Protein AF-A0A7J0A4B4-F1 (afdb_monomer_lite)

Foldseek 3Di:
DPLDDDDDDLQQLVLVLVQPLVVQLVVLQVVCVVVVNDDDVVLLVVLLVQQCVVQPPLRWAALVRSLVSCCVVVSDVHRDPVNSVSSVSNCSSVQQWDWHDDDPPGITIHGSPVVHPDYDDDDNVRSVVVVVVD

Radius of gyration: 15.31 Å; chains: 1; bounding box: 37×38×44 Å

Sequence (134 aa):
MRPTWHLVAAEDIRWMLKLSAQRVIAANASYAKGHGLEITDELYAKSYNLLEKILCGNKSLTKQEIAEHFCRSGILAEADNHRMTRFMARAEQEGIICSGVDKGGKYTYALLEERVPPMPEVTKDEALARLASD

Structure (mmCIF, N/CA/C/O backbone):
data_AF-A0A7J0A4B4-F1
#
_entry.id   AF-A0A7J0A4B4-F1
#
loop_
_atom_site.group_PDB
_atom_site.id
_atom_site.type_symbol
_atom_site.label_atom_id
_atom_site.label_alt_id
_atom_site.label_comp_id
_atom_site.label_asym_id
_atom_site.label_entity_id
_atom_site.label_seq_id
_atom_site.pdbx_PDB_ins_code
_atom_site.Cartn_x
_atom_site.Cartn_y
_atom_site.Cartn_z
_atom_site.occupancy
_atom_site.B_iso_or_equiv
_atom_site.auth_seq_id
_atom_site.auth_comp_id
_atom_site.auth_asym_id
_atom_site.auth_atom_id
_atom_site.pdbx_PDB_model_num
ATOM 1 N N . MET A 1 1 ? 5.079 9.490 -12.468 1.00 75.88 1 MET A N 1
ATOM 2 C CA . MET A 1 1 ? 3.676 9.350 -12.921 1.00 75.88 1 MET A CA 1
ATOM 3 C C . MET A 1 1 ? 2.754 10.189 -12.045 1.00 75.88 1 MET A C 1
ATOM 5 O O . MET A 1 1 ? 3.164 10.571 -10.952 1.00 7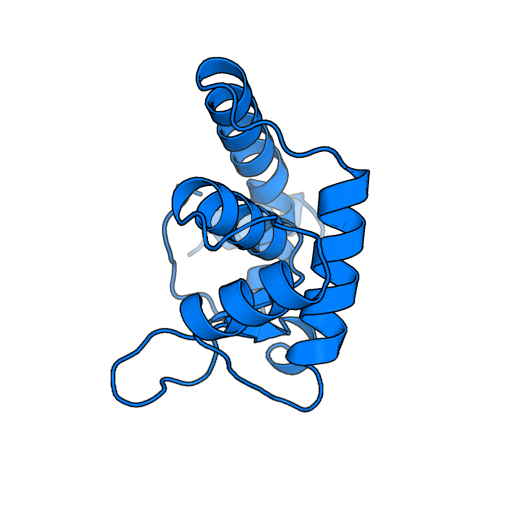5.88 1 MET A O 1
ATOM 9 N N . ARG A 1 2 ? 1.540 10.513 -12.515 1.00 76.94 2 ARG A N 1
ATOM 10 C CA . ARG A 1 2 ? 0.515 11.159 -11.671 1.00 76.94 2 ARG A CA 1
ATOM 11 C C . ARG A 1 2 ? 0.010 10.163 -10.608 1.00 76.94 2 ARG A C 1
ATOM 13 O O . ARG A 1 2 ? -0.068 8.978 -10.933 1.00 76.94 2 ARG A O 1
ATOM 20 N N . PRO A 1 3 ? -0.334 10.611 -9.387 1.00 80.00 3 PRO A N 1
ATOM 21 C CA . PRO A 1 3 ? -0.760 9.748 -8.281 1.00 80.00 3 PRO A CA 1
ATOM 22 C C . PRO A 1 3 ? -2.225 9.304 -8.444 1.00 80.00 3 PRO A C 1
ATOM 24 O O . PRO A 1 3 ? -3.105 9.695 -7.683 1.00 80.00 3 PRO A O 1
ATOM 27 N N . THR A 1 4 ? -2.484 8.527 -9.489 1.00 85.38 4 THR A N 1
ATOM 28 C CA . THR A 1 4 ? -3.765 7.874 -9.788 1.00 85.38 4 THR A CA 1
ATOM 29 C C . THR A 1 4 ? -3.556 6.364 -9.818 1.00 85.38 4 THR A C 1
ATOM 31 O O . THR A 1 4 ? -2.421 5.904 -9.915 1.00 85.38 4 THR A O 1
ATOM 34 N N . TRP A 1 5 ? -4.631 5.583 -9.744 1.00 85.88 5 TRP A N 1
ATOM 35 C CA . TRP A 1 5 ? -4.542 4.144 -9.977 1.00 85.88 5 TRP A CA 1
ATOM 36 C C . TRP A 1 5 ? -4.311 3.867 -11.461 1.00 85.88 5 TRP A C 1
ATOM 38 O O . TRP A 1 5 ? -5.043 4.374 -12.310 1.00 85.88 5 TRP A O 1
ATOM 48 N N . HIS A 1 6 ? -3.273 3.088 -11.754 1.00 86.69 6 HIS A N 1
ATOM 49 C CA . HIS A 1 6 ? -2.870 2.704 -13.105 1.00 86.69 6 HIS A CA 1
ATOM 50 C C . HIS A 1 6 ? -2.948 1.188 -13.235 1.00 86.69 6 HIS A C 1
ATOM 52 O O . HIS A 1 6 ? -2.608 0.470 -12.294 1.00 86.69 6 HIS A O 1
ATOM 58 N N . LEU A 1 7 ? -3.364 0.707 -14.404 1.00 89.19 7 LEU A N 1
ATOM 59 C CA . LEU A 1 7 ? -3.127 -0.680 -14.781 1.00 89.19 7 LEU A CA 1
ATOM 60 C C . LEU A 1 7 ? -1.677 -0.778 -15.260 1.00 89.19 7 LEU A C 1
ATOM 62 O O . LEU A 1 7 ? -1.277 -0.032 -16.149 1.00 89.19 7 LEU A O 1
ATOM 66 N N . VAL A 1 8 ? -0.899 -1.656 -14.637 1.00 89.25 8 VAL A N 1
ATOM 67 C CA . VAL A 1 8 ? 0.534 -1.819 -14.898 1.00 89.25 8 VAL A CA 1
ATOM 68 C C . VAL A 1 8 ? 0.826 -3.308 -15.024 1.00 89.25 8 VAL A C 1
ATOM 70 O O . VAL A 1 8 ? 0.246 -4.108 -14.283 1.00 89.25 8 VAL A O 1
ATOM 73 N N . ALA A 1 9 ? 1.700 -3.689 -15.955 1.00 89.50 9 ALA A N 1
ATOM 74 C CA . ALA A 1 9 ? 2.155 -5.067 -16.050 1.00 89.50 9 ALA A CA 1
ATOM 75 C C . ALA A 1 9 ? 2.943 -5.459 -14.789 1.00 89.50 9 ALA A C 1
ATOM 77 O O . ALA A 1 9 ? 3.630 -4.642 -14.171 1.00 89.50 9 ALA A O 1
ATOM 78 N N . ALA A 1 10 ? 2.846 -6.727 -14.387 1.00 89.19 10 ALA A N 1
ATOM 79 C CA . ALA A 1 10 ? 3.514 -7.211 -13.179 1.00 89.19 10 ALA A CA 1
ATOM 80 C C . ALA A 1 10 ? 5.040 -7.005 -13.240 1.00 89.19 10 ALA A C 1
ATOM 82 O O . ALA A 1 10 ? 5.659 -6.676 -12.233 1.00 89.19 10 ALA A O 1
ATOM 83 N N . GLU A 1 11 ? 5.637 -7.132 -14.426 1.00 87.88 11 GLU A N 1
ATOM 84 C CA . GLU A 1 11 ? 7.069 -6.913 -14.647 1.00 87.88 11 GLU A CA 1
ATOM 85 C C . GLU A 1 11 ? 7.522 -5.461 -14.448 1.00 87.88 11 GLU A C 1
ATOM 87 O O . GLU A 1 11 ? 8.701 -5.230 -14.165 1.00 87.88 11 GLU A O 1
ATOM 92 N N . ASP A 1 12 ? 6.595 -4.498 -14.500 1.00 90.31 12 ASP A N 1
ATOM 93 C CA . ASP A 1 12 ? 6.951 -3.083 -14.547 1.00 90.31 12 ASP A CA 1
ATOM 94 C C . ASP A 1 12 ? 6.739 -2.311 -13.252 1.00 90.31 12 ASP A C 1
ATOM 96 O O . ASP A 1 12 ? 7.477 -1.370 -12.940 1.00 90.31 12 ASP A O 1
ATOM 100 N N . ILE A 1 13 ? 5.775 -2.738 -12.436 1.00 92.25 13 ILE A N 1
ATOM 101 C CA . ILE A 1 13 ? 5.366 -2.006 -11.233 1.00 92.25 13 ILE A CA 1
ATOM 102 C C . ILE A 1 13 ? 6.539 -1.671 -10.301 1.00 92.25 13 ILE A C 1
ATOM 104 O O . ILE A 1 13 ? 6.606 -0.562 -9.772 1.00 92.25 13 ILE A O 1
ATOM 108 N N . ARG A 1 14 ? 7.510 -2.579 -10.136 1.00 91.44 14 ARG A N 1
ATOM 109 C CA . ARG A 1 14 ? 8.640 -2.378 -9.214 1.00 91.44 14 ARG A CA 1
ATOM 110 C C . ARG A 1 14 ? 9.590 -1.279 -9.694 1.00 91.44 14 ARG A C 1
ATOM 112 O O . ARG A 1 14 ? 9.959 -0.410 -8.903 1.00 91.44 14 ARG A O 1
ATOM 119 N N . TRP A 1 15 ? 9.977 -1.273 -10.972 1.00 90.81 15 TRP A N 1
ATOM 120 C CA . TRP A 1 15 ? 10.860 -0.221 -11.491 1.00 90.81 15 TRP A CA 1
ATOM 121 C C . TRP A 1 15 ? 10.115 1.111 -11.652 1.00 90.81 15 TRP A C 1
ATOM 123 O O . TRP A 1 15 ? 10.685 2.172 -11.386 1.00 90.81 15 TRP A O 1
ATOM 133 N N . MET A 1 16 ? 8.819 1.077 -11.976 1.00 92.38 16 MET A N 1
ATOM 134 C CA . MET A 1 16 ? 7.980 2.278 -12.056 1.00 92.38 16 MET A CA 1
ATOM 135 C C . MET A 1 16 ? 7.811 2.952 -10.689 1.00 92.38 16 MET A C 1
ATOM 137 O O . MET A 1 16 ? 7.886 4.185 -10.588 1.00 92.38 16 MET A O 1
ATOM 141 N N . LEU A 1 17 ? 7.643 2.166 -9.619 1.00 92.38 17 LEU A N 1
ATOM 142 C CA . LEU A 1 17 ? 7.637 2.672 -8.246 1.00 92.38 17 LEU A CA 1
ATOM 143 C C . LEU A 1 17 ? 8.991 3.295 -7.890 1.00 92.38 17 LEU A C 1
ATOM 145 O O . LEU A 1 17 ? 9.018 4.444 -7.450 1.00 92.38 17 LEU A O 1
ATOM 149 N N . LYS A 1 18 ? 10.119 2.630 -8.184 1.00 90.38 18 LYS A N 1
ATOM 150 C CA . LYS A 1 18 ? 11.467 3.192 -7.946 1.00 90.38 18 LYS A CA 1
ATOM 151 C C . LYS A 1 18 ? 11.670 4.562 -8.609 1.00 90.38 18 LYS A C 1
ATOM 153 O O . LYS A 1 18 ? 12.291 5.442 -8.015 1.00 90.38 18 LYS A O 1
ATOM 158 N N . LEU A 1 19 ? 11.126 4.778 -9.810 1.00 90.88 19 LEU A N 1
ATOM 159 C CA . LEU A 1 19 ? 11.229 6.064 -10.510 1.00 90.88 19 LEU A CA 1
ATOM 160 C C . LEU A 1 19 ? 10.318 7.163 -9.947 1.00 90.88 19 LEU A C 1
ATOM 162 O O . LEU A 1 19 ? 10.647 8.347 -10.055 1.00 90.88 19 LEU A O 1
ATOM 166 N N . SER A 1 20 ? 9.147 6.807 -9.414 1.00 90.25 20 SER A N 1
ATOM 167 C CA . SER A 1 20 ? 8.071 7.775 -9.162 1.00 90.25 20 SER A CA 1
ATOM 168 C C . SER A 1 20 ? 7.684 7.964 -7.695 1.00 90.25 20 SER A C 1
ATOM 170 O O . SER A 1 20 ? 7.230 9.059 -7.342 1.00 90.25 20 SER A O 1
ATOM 172 N N . ALA 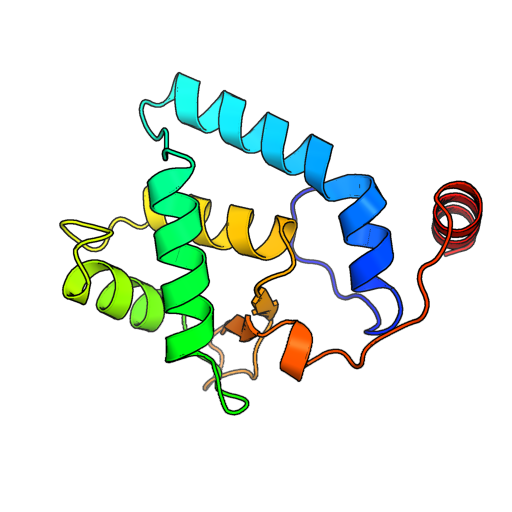A 1 21 ? 7.922 6.965 -6.841 1.00 93.19 21 ALA A N 1
ATOM 173 C CA . ALA A 1 21 ? 7.462 6.930 -5.456 1.00 93.19 21 ALA A CA 1
ATOM 174 C C . ALA A 1 21 ? 7.962 8.124 -4.642 1.00 93.19 21 ALA A C 1
ATOM 176 O O . ALA A 1 21 ? 7.161 8.812 -4.017 1.00 93.19 21 ALA A O 1
ATOM 177 N N . GLN A 1 22 ? 9.257 8.446 -4.724 1.00 93.19 22 GLN A N 1
ATOM 178 C CA . GLN A 1 22 ? 9.870 9.557 -3.979 1.00 93.19 22 GLN A CA 1
ATOM 179 C C . GLN A 1 22 ? 9.123 10.884 -4.171 1.00 93.19 22 GLN A C 1
ATOM 181 O O . GLN A 1 22 ? 8.807 11.583 -3.208 1.00 93.19 22 GLN A O 1
ATOM 186 N N . ARG A 1 23 ? 8.760 11.211 -5.418 1.00 93.62 23 ARG A N 1
ATOM 187 C CA . ARG A 1 23 ? 8.017 12.439 -5.723 1.00 93.62 23 ARG A CA 1
ATOM 188 C C . ARG A 1 23 ? 6.595 12.399 -5.158 1.00 93.62 23 ARG A C 1
ATOM 190 O O . ARG A 1 23 ? 6.119 13.411 -4.645 1.00 93.62 23 ARG A O 1
ATOM 197 N N . VAL A 1 24 ? 5.907 11.263 -5.274 1.00 92.88 24 VAL A N 1
ATOM 198 C CA . VAL A 1 24 ? 4.527 11.104 -4.781 1.00 92.88 24 VAL A CA 1
ATOM 199 C C . VAL A 1 24 ? 4.486 11.161 -3.254 1.00 92.88 24 VAL A C 1
ATOM 201 O O . VAL A 1 24 ? 3.645 11.856 -2.684 1.00 92.88 24 VAL A O 1
ATOM 204 N N . ILE A 1 25 ? 5.432 10.494 -2.598 1.00 94.69 25 ILE A N 1
ATOM 205 C CA . ILE A 1 25 ? 5.618 10.503 -1.148 1.00 94.69 25 ILE A CA 1
ATOM 206 C C . ILE A 1 25 ? 5.838 11.932 -0.646 1.00 94.69 25 ILE A C 1
ATOM 208 O O . ILE A 1 25 ? 5.120 12.375 0.250 1.00 94.69 25 ILE A O 1
ATOM 212 N N . ALA A 1 26 ? 6.765 12.678 -1.255 1.00 93.62 26 ALA A N 1
ATOM 213 C CA . ALA A 1 26 ? 7.055 14.055 -0.861 1.00 93.62 26 ALA A CA 1
ATOM 214 C C . ALA A 1 26 ? 5.832 14.979 -1.012 1.00 93.62 26 ALA A C 1
ATOM 216 O O . ALA A 1 26 ? 5.531 15.768 -0.114 1.00 93.62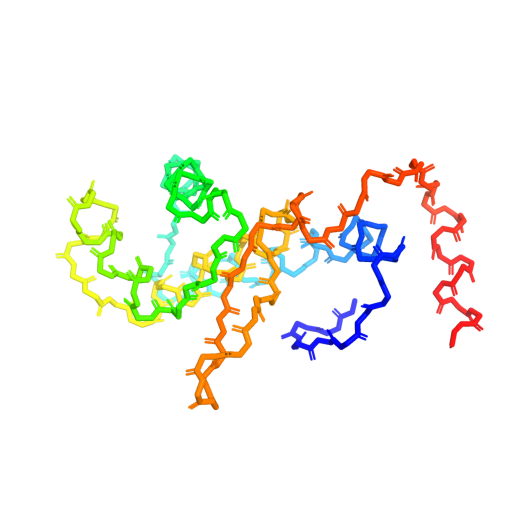 26 ALA A O 1
ATOM 217 N N . ALA A 1 27 ? 5.083 14.850 -2.112 1.00 92.00 27 ALA A N 1
ATOM 218 C CA . ALA A 1 27 ? 3.861 15.623 -2.330 1.00 92.00 27 ALA A CA 1
ATOM 219 C C . ALA A 1 27 ? 2.776 15.299 -1.285 1.00 92.00 27 ALA A C 1
ATOM 221 O O . ALA A 1 27 ? 2.157 16.207 -0.727 1.00 92.00 27 ALA A O 1
ATOM 222 N N . ASN A 1 28 ? 2.578 14.014 -0.972 1.00 91.31 28 ASN A N 1
ATOM 223 C CA . ASN A 1 28 ? 1.626 13.582 0.051 1.00 91.31 28 ASN A CA 1
ATOM 224 C C . ASN A 1 28 ? 2.028 14.051 1.457 1.00 91.31 28 ASN A C 1
ATOM 226 O O . ASN A 1 28 ? 1.159 14.482 2.214 1.00 91.31 28 ASN A O 1
ATOM 230 N N . ALA A 1 29 ? 3.320 14.009 1.795 1.00 91.94 29 ALA A N 1
ATOM 231 C CA . ALA A 1 29 ? 3.837 14.492 3.074 1.00 91.94 29 ALA A CA 1
ATOM 232 C C . ALA A 1 29 ? 3.642 16.008 3.231 1.00 91.94 29 ALA A C 1
ATOM 234 O O . ALA A 1 29 ? 3.155 16.469 4.262 1.00 91.94 29 ALA A O 1
ATOM 235 N N . SER A 1 30 ? 3.937 16.782 2.180 1.00 92.31 30 SER A N 1
ATOM 236 C CA . SER A 1 30 ? 3.702 18.230 2.164 1.00 92.31 30 SER A CA 1
ATOM 237 C C . SER A 1 30 ? 2.223 18.570 2.377 1.00 92.31 30 SER A C 1
ATOM 239 O O . SER A 1 30 ? 1.901 19.414 3.215 1.00 92.31 30 SER A O 1
ATOM 241 N N . TYR A 1 31 ? 1.316 17.865 1.692 1.00 90.75 31 TYR A N 1
ATOM 242 C CA . TYR A 1 31 ? -0.119 18.031 1.913 1.00 90.75 31 TYR A CA 1
ATOM 243 C C . TYR A 1 31 ? -0.510 17.687 3.354 1.00 90.75 31 TYR A C 1
ATOM 245 O O . TYR A 1 31 ? -1.248 18.444 3.981 1.00 90.75 31 TYR A O 1
ATOM 253 N N . ALA A 1 32 ? -0.043 16.548 3.877 1.00 90.94 32 ALA A N 1
ATOM 254 C CA . ALA A 1 32 ? -0.392 16.078 5.215 1.00 90.94 32 ALA A CA 1
ATOM 255 C C . ALA A 1 32 ? -0.007 17.101 6.291 1.00 90.94 32 ALA A C 1
ATOM 257 O O . ALA A 1 32 ? -0.836 17.433 7.137 1.00 90.94 32 ALA A O 1
ATOM 258 N N . LYS A 1 33 ? 1.195 17.677 6.182 1.00 92.00 33 LYS A N 1
ATOM 259 C CA . LYS A 1 33 ? 1.674 18.751 7.057 1.00 92.00 33 LYS A CA 1
ATOM 260 C C . LYS A 1 33 ? 0.791 19.997 7.009 1.00 92.00 33 LYS A C 1
ATOM 262 O O . LYS A 1 33 ? 0.436 20.536 8.050 1.00 92.00 33 LYS A O 1
ATOM 267 N N . GLY A 1 34 ? 0.369 20.421 5.817 1.00 92.31 34 GLY A N 1
ATOM 268 C CA . GLY A 1 34 ? -0.522 21.577 5.657 1.00 92.31 34 GLY A CA 1
ATOM 269 C C . GLY A 1 34 ? -1.927 21.397 6.251 1.00 92.31 34 GLY A C 1
ATOM 270 O O . GLY A 1 34 ? -2.627 22.386 6.439 1.00 92.31 34 GLY A O 1
ATOM 271 N N . HIS A 1 35 ? -2.336 20.160 6.552 1.00 89.25 35 HIS A N 1
ATOM 272 C CA . HIS A 1 35 ? -3.686 19.826 7.023 1.00 89.25 35 HIS A CA 1
ATOM 273 C C . HIS A 1 35 ? -3.698 19.140 8.401 1.00 89.25 35 HIS A C 1
ATOM 275 O O . HIS A 1 35 ? -4.742 18.646 8.818 1.00 89.25 35 HIS A O 1
ATOM 281 N N . GLY A 1 36 ? -2.560 19.068 9.105 1.00 88.00 36 GLY A N 1
ATOM 282 C CA . GLY A 1 36 ? -2.470 18.407 10.415 1.00 88.00 36 GLY A CA 1
ATOM 283 C C . GLY A 1 36 ? -2.713 16.890 10.374 1.00 88.00 36 GLY A C 1
ATOM 284 O O . GLY A 1 36 ? -3.177 16.304 11.348 1.00 88.00 36 GLY A O 1
ATOM 285 N N . LEU A 1 37 ? -2.426 16.249 9.238 1.00 88.69 37 LEU A N 1
ATOM 286 C CA . LEU A 1 37 ? -2.615 14.811 8.994 1.00 88.69 37 LEU A CA 1
ATOM 287 C C . LEU A 1 37 ? -1.281 14.052 8.944 1.00 88.69 37 LEU A C 1
ATOM 289 O O . LEU A 1 37 ? -1.168 13.035 8.258 1.00 88.69 37 LEU A O 1
ATOM 293 N N . GLU A 1 38 ? -0.248 14.575 9.602 1.00 90.00 38 GLU A N 1
ATOM 294 C CA . GLU A 1 38 ? 1.078 13.961 9.621 1.00 90.00 38 GLU A CA 1
ATOM 295 C C . GLU A 1 38 ? 1.033 12.585 10.294 1.00 90.00 38 GLU A C 1
ATOM 297 O O . GLU A 1 38 ? 0.386 12.379 11.322 1.00 90.00 38 GLU A O 1
ATOM 302 N N . ILE A 1 39 ? 1.727 11.632 9.680 1.00 93.56 39 ILE A N 1
ATOM 303 C CA . ILE A 1 39 ? 1.903 10.272 10.180 1.00 93.56 39 ILE A CA 1
ATOM 304 C C . ILE A 1 39 ? 3.403 10.089 10.343 1.00 93.56 39 ILE A C 1
ATOM 306 O O . ILE A 1 39 ? 4.159 10.377 9.414 1.00 93.56 39 ILE A O 1
ATOM 310 N N . THR A 1 40 ? 3.823 9.650 11.524 1.00 94.38 40 THR A N 1
ATOM 311 C CA . THR A 1 40 ? 5.240 9.439 11.813 1.00 94.38 40 THR A CA 1
ATOM 312 C C . THR A 1 40 ? 5.749 8.170 11.135 1.00 94.38 40 THR A C 1
ATOM 314 O O . THR A 1 40 ? 4.979 7.244 10.855 1.00 94.38 40 THR A O 1
ATOM 317 N N . ASP A 1 41 ? 7.056 8.098 10.899 1.00 93.56 41 ASP A N 1
ATOM 318 C CA . ASP A 1 41 ? 7.675 6.924 10.281 1.00 93.56 41 ASP A CA 1
ATOM 319 C C . ASP A 1 41 ? 7.482 5.658 11.134 1.00 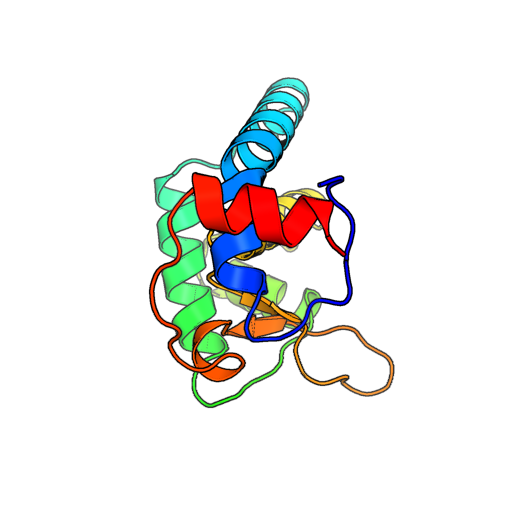93.56 41 ASP A C 1
ATOM 321 O O . ASP A 1 41 ? 7.296 4.567 10.595 1.00 93.56 41 ASP A O 1
ATOM 325 N N . GLU A 1 42 ? 7.400 5.786 12.462 1.00 96.00 42 GLU A N 1
ATOM 326 C CA . GLU A 1 42 ? 7.105 4.663 13.358 1.00 96.00 42 GLU A CA 1
ATOM 327 C C . GLU A 1 42 ? 5.685 4.120 13.158 1.00 96.00 42 GLU A C 1
ATOM 329 O O . GLU A 1 42 ? 5.468 2.906 13.219 1.00 96.00 42 GLU A O 1
ATOM 334 N N . LEU A 1 43 ? 4.700 4.995 12.920 1.00 96.00 43 LEU A N 1
ATOM 335 C CA . LEU A 1 43 ? 3.333 4.570 12.609 1.00 96.00 43 LEU A CA 1
ATOM 336 C C . LEU A 1 43 ? 3.257 3.913 11.232 1.00 96.00 43 LEU A C 1
ATOM 338 O O . LEU A 1 43 ? 2.558 2.909 11.084 1.00 96.00 43 LEU A O 1
ATOM 342 N N . TYR A 1 44 ? 4.002 4.421 10.249 1.00 97.38 44 TYR A N 1
ATOM 343 C CA . TYR A 1 44 ? 4.125 3.766 8.950 1.00 97.38 44 TYR A CA 1
ATOM 344 C C . TYR A 1 44 ? 4.731 2.367 9.078 1.00 97.38 44 TYR A C 1
ATOM 346 O O . TYR A 1 44 ? 4.117 1.406 8.619 1.00 97.38 44 TYR A O 1
ATOM 354 N N . ALA A 1 45 ? 5.848 2.212 9.790 1.00 97.25 45 ALA A N 1
ATOM 355 C CA . ALA A 1 45 ? 6.474 0.909 10.010 1.00 97.25 45 ALA A CA 1
ATOM 356 C C . ALA A 1 45 ? 5.524 -0.088 10.701 1.00 97.25 45 ALA A C 1
ATOM 358 O O . ALA A 1 45 ? 5.402 -1.240 10.280 1.00 97.25 45 ALA A O 1
ATOM 359 N N . LYS A 1 46 ? 4.780 0.354 11.726 1.00 98.06 46 LYS A N 1
ATOM 360 C CA . LYS A 1 46 ? 3.730 -0.467 12.359 1.00 98.06 46 LYS A CA 1
ATOM 361 C C . LYS A 1 46 ? 2.636 -0.860 11.366 1.00 98.06 46 LYS A C 1
ATOM 363 O O . LYS A 1 46 ? 2.177 -2.001 11.393 1.00 98.06 46 LYS A O 1
ATOM 368 N N . SER A 1 47 ? 2.232 0.065 10.497 1.00 98.06 47 SER A N 1
ATOM 369 C CA . SER A 1 47 ? 1.209 -0.188 9.483 1.00 98.06 47 SER A CA 1
ATOM 370 C C . SER A 1 47 ? 1.653 -1.232 8.459 1.00 98.06 47 SER A C 1
ATOM 372 O O . SER A 1 47 ? 0.858 -2.102 8.121 1.00 98.06 47 SER A O 1
ATOM 374 N N . TYR A 1 48 ? 2.920 -1.219 8.033 1.00 98.50 48 TYR A N 1
ATOM 375 C CA . TYR A 1 48 ? 3.448 -2.184 7.065 1.00 98.50 48 TYR A CA 1
ATOM 376 C C . TYR A 1 48 ? 3.464 -3.596 7.646 1.00 98.50 48 TYR A C 1
ATOM 378 O O . TYR A 1 48 ? 2.878 -4.500 7.059 1.00 98.50 48 TYR A O 1
ATOM 386 N N . ASN A 1 49 ? 3.990 -3.753 8.864 1.00 98.38 49 ASN A N 1
ATOM 387 C CA . ASN A 1 49 ? 3.978 -5.034 9.577 1.00 98.38 49 ASN A CA 1
ATOM 388 C C . ASN A 1 49 ? 2.554 -5.590 9.748 1.00 98.38 49 ASN A C 1
ATOM 390 O O . ASN A 1 49 ? 2.316 -6.795 9.646 1.00 98.38 49 ASN A O 1
ATOM 394 N N . LEU A 1 50 ? 1.580 -4.715 10.028 1.00 98.62 50 LEU A N 1
ATOM 395 C CA . LEU A 1 50 ? 0.185 -5.128 10.133 1.00 98.62 50 LEU A CA 1
ATOM 396 C C . LEU A 1 50 ? -0.385 -5.548 8.774 1.00 98.62 50 LEU A C 1
ATOM 398 O O . LEU A 1 50 ? -1.050 -6.580 8.709 1.00 98.62 50 LEU A O 1
ATOM 402 N N . LEU A 1 51 ? -0.139 -4.769 7.717 1.00 98.75 51 LEU A N 1
ATOM 403 C CA . LEU A 1 51 ? -0.591 -5.068 6.356 1.00 98.75 51 LEU A CA 1
ATOM 404 C C . LEU A 1 51 ? -0.053 -6.420 5.885 1.00 98.75 51 LEU A C 1
ATOM 406 O O . LEU A 1 51 ? -0.844 -7.260 5.460 1.00 98.75 51 LEU A O 1
ATOM 410 N N . GLU A 1 52 ? 1.246 -6.666 6.051 1.00 98.31 52 GLU A N 1
ATOM 411 C CA . GLU A 1 52 ? 1.879 -7.962 5.784 1.00 98.31 52 GLU A CA 1
ATOM 412 C C . GLU A 1 52 ? 1.161 -9.092 6.519 1.00 98.31 52 GLU A C 1
ATOM 414 O O . GLU A 1 52 ? 0.734 -10.070 5.908 1.00 98.31 52 GLU A O 1
ATOM 419 N N . LYS A 1 53 ? 0.923 -8.934 7.823 1.00 98.44 53 LYS A N 1
ATOM 420 C CA . LYS A 1 53 ? 0.265 -9.964 8.630 1.00 98.44 53 LYS A CA 1
ATOM 421 C C . LYS A 1 53 ? -1.174 -10.258 8.193 1.00 98.44 53 LYS A C 1
ATOM 423 O O . LYS A 1 53 ? -1.578 -11.422 8.184 1.00 98.44 53 LYS A O 1
ATOM 428 N N . ILE A 1 54 ? -1.980 -9.234 7.905 1.00 98.44 54 ILE A N 1
ATOM 429 C CA . ILE A 1 54 ? -3.411 -9.425 7.600 1.00 98.44 54 ILE A CA 1
ATOM 430 C C . ILE A 1 54 ? -3.653 -9.849 6.148 1.00 98.44 54 ILE A C 1
ATOM 432 O O . ILE A 1 54 ? -4.651 -10.523 5.889 1.00 98.44 54 ILE A O 1
ATOM 436 N N . LEU A 1 55 ? -2.756 -9.480 5.227 1.00 98.56 55 LEU A N 1
ATOM 437 C CA . LEU A 1 55 ? -2.867 -9.785 3.798 1.00 98.56 55 LEU A CA 1
ATOM 438 C C . LEU A 1 55 ? -2.099 -11.049 3.375 1.00 98.56 55 LEU A C 1
ATOM 440 O O . LEU A 1 55 ? -2.420 -11.607 2.330 1.00 98.56 55 LEU A O 1
ATOM 444 N N . CYS A 1 56 ? -1.156 -11.531 4.190 1.00 97.75 56 CYS A N 1
ATOM 445 C CA . CYS A 1 56 ? -0.415 -12.770 3.940 1.00 97.75 56 CYS A CA 1
ATOM 446 C C . CYS A 1 56 ? -1.340 -13.967 3.661 1.00 97.75 56 CYS A C 1
ATOM 448 O O . CYS A 1 56 ? -2.394 -14.146 4.297 1.00 97.75 56 CYS A O 1
ATOM 450 N N . GLY A 1 57 ? -0.903 -14.812 2.727 1.00 97.06 57 GLY A N 1
ATOM 451 C CA . GLY A 1 57 ? -1.620 -15.996 2.273 1.00 97.06 57 GLY A CA 1
ATOM 452 C C . GLY A 1 57 ? -2.543 -15.708 1.093 1.00 97.06 57 GLY A C 1
ATOM 453 O O . GLY A 1 57 ? -3.636 -16.271 1.033 1.00 97.06 57 GLY A O 1
ATOM 454 N N . ASN A 1 58 ? -2.123 -14.831 0.177 1.00 95.75 58 ASN A N 1
ATOM 455 C CA . ASN A 1 58 ? -2.862 -14.393 -1.007 1.00 95.75 58 ASN A CA 1
ATOM 456 C C . ASN A 1 58 ? -4.230 -13.779 -0.679 1.00 95.75 58 ASN A C 1
ATOM 458 O O . ASN A 1 58 ? -5.199 -13.932 -1.431 1.00 95.75 58 ASN A O 1
ATOM 462 N N . LYS A 1 59 ? -4.343 -13.090 0.462 1.00 97.56 59 LYS A N 1
ATOM 463 C CA . LYS A 1 59 ? -5.608 -12.472 0.864 1.00 97.56 59 LYS A CA 1
ATOM 464 C C . LYS A 1 59 ? -5.797 -11.134 0.169 1.00 97.56 59 LYS A C 1
ATOM 466 O O . LYS A 1 59 ? -4.858 -10.425 -0.176 1.00 97.56 59 LYS A O 1
ATOM 471 N N . SER A 1 60 ? -7.062 -10.785 -0.014 1.00 97.75 60 SER A N 1
ATOM 472 C CA . SER A 1 60 ? -7.488 -9.499 -0.553 1.00 97.75 60 SER A CA 1
ATOM 473 C C . SER A 1 60 ? -8.526 -8.897 0.385 1.00 97.75 60 SER A C 1
ATOM 475 O O . SER A 1 60 ? -9.571 -9.505 0.625 1.00 97.75 60 SER A O 1
ATOM 477 N N . LEU A 1 61 ? -8.226 -7.721 0.938 1.00 98.19 61 LEU A N 1
ATOM 478 C CA . LEU A 1 61 ? -9.103 -7.017 1.877 1.00 98.19 61 LEU A CA 1
ATOM 479 C C . LEU A 1 61 ? -9.484 -5.642 1.338 1.00 98.19 61 LEU A C 1
ATOM 481 O O . LEU A 1 61 ? -8.686 -4.950 0.711 1.00 98.19 61 LEU A O 1
ATOM 485 N N . THR A 1 62 ? -10.714 -5.226 1.602 1.00 97.38 62 THR A N 1
ATOM 486 C CA . THR A 1 62 ? -11.184 -3.868 1.317 1.00 97.38 62 THR A CA 1
ATOM 487 C C . THR A 1 62 ? -10.517 -2.854 2.250 1.00 97.38 62 THR A C 1
ATOM 489 O O . THR A 1 62 ? -10.088 -3.186 3.357 1.00 97.38 62 THR A O 1
ATOM 492 N N . LYS A 1 63 ? -10.496 -1.574 1.851 1.00 96.50 63 LYS A N 1
ATOM 493 C CA . LYS A 1 63 ? -9.993 -0.488 2.717 1.00 96.50 63 LYS A CA 1
ATOM 494 C C . LYS A 1 63 ? -10.705 -0.445 4.074 1.00 96.50 63 LYS A C 1
ATOM 496 O O . LYS A 1 63 ? -10.078 -0.130 5.078 1.00 96.50 63 LYS A O 1
ATOM 501 N N . GLN A 1 64 ? -12.000 -0.763 4.096 1.00 95.75 64 GLN A N 1
ATOM 502 C CA . GLN A 1 64 ? -12.802 -0.797 5.318 1.00 95.75 64 GLN A CA 1
ATOM 503 C C . GLN A 1 64 ? -12.344 -1.917 6.261 1.00 95.75 64 GLN A C 1
ATOM 505 O O . GLN A 1 64 ? -12.083 -1.651 7.428 1.00 95.75 64 GLN A O 1
ATOM 510 N N . GLU A 1 65 ? -12.174 -3.141 5.754 1.00 97.44 65 GLU A N 1
ATOM 511 C CA . GLU A 1 65 ? -11.682 -4.273 6.555 1.00 97.44 65 GLU A CA 1
ATOM 512 C C . GLU A 1 65 ? -10.278 -3.991 7.112 1.00 97.44 65 GLU A C 1
ATOM 514 O O . GLU A 1 65 ? -9.997 -4.255 8.280 1.00 97.44 65 GLU A O 1
ATOM 519 N N . ILE A 1 66 ? -9.400 -3.381 6.309 1.00 98.12 66 ILE A N 1
ATOM 520 C CA . ILE A 1 66 ? -8.068 -2.960 6.765 1.00 98.12 66 ILE A CA 1
ATOM 521 C C . ILE A 1 66 ? -8.181 -1.895 7.866 1.00 98.12 66 ILE A C 1
ATOM 523 O O . ILE A 1 66 ? -7.497 -2.000 8.884 1.00 98.12 66 ILE A O 1
ATOM 527 N N . ALA A 1 67 ? -9.064 -0.904 7.714 1.00 97.81 67 ALA A N 1
ATOM 528 C CA . ALA A 1 67 ? -9.285 0.124 8.732 1.00 97.81 67 ALA A CA 1
ATOM 529 C C . ALA A 1 67 ? -9.733 -0.475 10.078 1.00 97.81 67 ALA A C 1
ATOM 531 O O . ALA A 1 67 ? -9.263 -0.042 11.131 1.00 97.81 67 ALA A O 1
ATOM 532 N N . GLU A 1 68 ? -10.570 -1.517 10.065 1.00 97.69 68 GLU A N 1
ATOM 533 C CA . GLU A 1 68 ? -10.954 -2.243 11.283 1.00 97.69 68 GLU A CA 1
ATOM 534 C C . GLU A 1 68 ? -9.745 -2.894 11.971 1.00 97.69 68 GLU A C 1
ATOM 536 O O . GLU A 1 68 ? -9.608 -2.812 13.194 1.00 97.69 68 GLU A O 1
ATOM 541 N N . HIS A 1 69 ? -8.831 -3.500 11.207 1.00 98.19 69 HIS A N 1
ATOM 542 C CA . HIS A 1 69 ? -7.582 -4.044 11.750 1.00 98.19 69 HIS A CA 1
ATOM 543 C C . HIS A 1 69 ? -6.660 -2.949 12.314 1.00 98.19 69 HIS A C 1
ATOM 545 O O . HIS A 1 69 ? -6.032 -3.150 13.359 1.00 98.19 69 HIS A O 1
ATOM 551 N N . PHE A 1 70 ? -6.600 -1.777 11.677 1.00 98.19 70 PHE A N 1
ATOM 552 C CA . PHE A 1 70 ? -5.833 -0.626 12.170 1.00 98.19 70 PHE A CA 1
ATOM 553 C C . PHE A 1 70 ? -6.380 -0.109 13.505 1.00 98.19 70 PHE A C 1
ATOM 555 O O . PHE A 1 70 ? -5.601 0.183 14.410 1.00 98.19 70 PHE A O 1
ATOM 562 N N . CYS A 1 71 ? -7.705 -0.070 13.662 1.00 97.38 71 CYS A N 1
ATOM 563 C CA . CYS A 1 71 ? -8.336 0.311 14.926 1.00 97.38 71 CYS A CA 1
ATOM 564 C C . CYS A 1 71 ? -8.073 -0.733 16.021 1.00 97.38 71 CYS A C 1
ATOM 566 O O . CYS A 1 71 ? -7.633 -0.397 17.116 1.00 97.38 71 CYS A O 1
ATOM 568 N N . ARG A 1 72 ? -8.258 -2.027 15.716 1.00 97.44 72 ARG A N 1
ATOM 569 C CA . ARG A 1 72 ? -8.024 -3.124 16.679 1.00 97.44 72 ARG A CA 1
ATOM 570 C C . ARG A 1 72 ? -6.570 -3.224 17.150 1.00 97.44 72 ARG A C 1
ATOM 572 O O . ARG A 1 72 ? -6.325 -3.711 18.247 1.00 97.44 72 ARG A O 1
ATOM 579 N N . SER A 1 73 ? -5.614 -2.799 16.327 1.00 96.75 73 SER A N 1
ATOM 580 C CA . SER A 1 73 ? -4.184 -2.783 16.669 1.00 96.75 73 SER A CA 1
ATOM 581 C C . SER A 1 73 ? -3.728 -1.502 17.377 1.00 96.75 73 SER A C 1
ATOM 583 O O . SER A 1 73 ? -2.578 -1.429 17.807 1.00 96.75 73 SER A O 1
ATOM 585 N N . GLY A 1 74 ? -4.600 -0.495 17.495 1.00 95.62 74 GLY A N 1
ATOM 586 C CA . GLY A 1 74 ? -4.273 0.797 18.098 1.00 95.62 74 GLY A CA 1
ATOM 587 C C . GLY A 1 74 ? -3.407 1.711 17.224 1.00 95.62 74 GLY A C 1
ATOM 588 O O . GLY A 1 74 ? -2.904 2.715 17.721 1.00 95.62 74 GLY A O 1
ATOM 589 N N . ILE A 1 75 ? -3.220 1.397 15.934 1.00 95.81 75 ILE A N 1
ATOM 590 C CA . ILE A 1 75 ? -2.570 2.314 14.975 1.00 95.81 75 ILE A CA 1
ATOM 591 C C . ILE A 1 75 ? -3.460 3.537 14.736 1.00 95.81 75 ILE A C 1
ATOM 593 O O . ILE A 1 75 ? -2.970 4.660 14.610 1.00 95.81 75 ILE A O 1
ATOM 597 N N . LEU A 1 76 ? -4.773 3.317 14.701 1.00 94.44 76 LEU A N 1
ATOM 598 C CA . LEU A 1 76 ? -5.780 4.366 14.707 1.00 94.44 76 LEU A CA 1
ATOM 599 C C . LEU A 1 76 ? -6.663 4.227 15.946 1.00 94.44 76 LEU A C 1
ATOM 601 O O . LEU A 1 76 ? -6.967 3.116 16.369 1.00 94.44 76 LEU A O 1
ATOM 605 N N . ALA A 1 77 ? -7.090 5.359 16.505 1.00 89.94 77 ALA A N 1
ATOM 606 C CA . ALA A 1 77 ? -8.078 5.375 17.582 1.00 89.94 77 ALA A CA 1
ATOM 607 C C . ALA A 1 77 ? -9.481 5.012 17.064 1.00 89.94 77 ALA A C 1
ATOM 609 O O . ALA A 1 77 ? -10.248 4.342 17.748 1.00 89.94 77 ALA A O 1
ATOM 610 N N . GLU A 1 78 ? -9.793 5.431 15.837 1.00 90.12 78 GLU A N 1
ATOM 611 C CA . GLU A 1 78 ? -11.060 5.182 15.157 1.00 90.12 78 GLU A CA 1
ATOM 612 C C . GLU A 1 78 ? -10.864 5.136 13.637 1.00 90.12 78 GLU A C 1
ATOM 614 O O . GLU A 1 78 ? -9.809 5.511 13.112 1.00 90.12 78 GLU A O 1
ATOM 619 N N . ALA A 1 79 ? -11.886 4.671 12.917 1.00 86.44 79 ALA A N 1
ATOM 620 C CA . ALA A 1 79 ? -11.844 4.559 11.467 1.00 86.44 79 ALA A CA 1
ATOM 621 C C . ALA A 1 79 ? -11.901 5.949 10.802 1.00 86.44 79 ALA A C 1
ATOM 623 O O . ALA A 1 79 ? -12.969 6.463 10.482 1.00 86.44 79 ALA A O 1
ATOM 624 N N . ASP A 1 80 ? -10.731 6.539 10.559 1.00 89.81 80 ASP A N 1
ATOM 625 C CA . ASP A 1 80 ? -10.569 7.820 9.867 1.00 89.81 80 ASP A CA 1
ATOM 626 C C . ASP A 1 80 ? -10.213 7.599 8.386 1.00 89.81 80 ASP A C 1
ATOM 628 O O . ASP A 1 80 ? -9.116 7.151 8.038 1.00 89.81 80 ASP A O 1
ATOM 632 N N . ASN A 1 81 ? -11.132 7.960 7.486 1.00 90.62 81 ASN A N 1
ATOM 633 C CA . ASN A 1 81 ? -10.945 7.817 6.041 1.00 90.62 81 ASN A CA 1
ATOM 634 C C . ASN A 1 81 ? -9.794 8.663 5.470 1.00 90.62 81 ASN A C 1
ATOM 636 O O . ASN A 1 81 ? -9.151 8.232 4.504 1.00 90.62 81 ASN A O 1
ATOM 640 N N . HIS A 1 82 ? -9.523 9.845 6.027 1.00 90.94 82 HIS A N 1
ATOM 641 C CA . HIS A 1 82 ? -8.439 10.711 5.567 1.00 90.94 82 HIS A CA 1
ATOM 642 C C . HIS A 1 82 ? -7.089 10.097 5.923 1.00 90.94 82 HIS A C 1
ATOM 644 O O . HIS A 1 82 ? -6.243 9.932 5.039 1.00 90.94 82 HIS A O 1
ATOM 650 N N . ARG A 1 83 ? -6.912 9.672 7.179 1.00 91.94 83 ARG A N 1
ATOM 651 C CA . ARG A 1 83 ? -5.689 8.980 7.618 1.00 91.94 83 ARG A CA 1
ATOM 652 C C . ARG A 1 83 ? -5.507 7.640 6.924 1.00 91.94 83 ARG A C 1
ATOM 654 O O . ARG A 1 83 ? -4.414 7.365 6.435 1.00 91.94 83 ARG A O 1
ATOM 661 N N . MET A 1 84 ? -6.569 6.844 6.788 1.00 95.44 84 MET A N 1
ATOM 662 C CA . MET A 1 84 ? -6.497 5.576 6.060 1.00 95.44 84 MET A CA 1
ATOM 663 C C . MET A 1 84 ? -6.043 5.780 4.620 1.00 95.44 84 MET A C 1
ATOM 665 O O . MET A 1 84 ? -5.162 5.070 4.153 1.00 95.44 84 MET A O 1
ATOM 669 N N . THR A 1 85 ? -6.566 6.787 3.919 1.00 93.75 85 THR A N 1
ATOM 670 C CA . THR A 1 85 ? -6.127 7.082 2.546 1.00 93.75 85 THR A CA 1
ATOM 671 C C . THR A 1 85 ? -4.629 7.405 2.480 1.00 93.75 85 THR A C 1
ATOM 673 O O . THR A 1 85 ? -3.973 7.031 1.512 1.00 93.75 85 THR A O 1
ATOM 676 N N . ARG A 1 86 ? -4.053 8.032 3.515 1.00 94.00 86 ARG A N 1
ATOM 677 C CA . ARG A 1 86 ? -2.607 8.302 3.593 1.00 94.00 86 ARG A CA 1
ATOM 678 C C . ARG A 1 86 ? -1.783 7.053 3.879 1.00 94.00 86 ARG A C 1
ATOM 680 O O . ARG A 1 86 ? -0.790 6.846 3.187 1.00 94.00 86 ARG A O 1
ATOM 687 N N . PHE A 1 87 ? -2.211 6.210 4.819 1.00 96.81 87 PHE A N 1
ATOM 688 C CA . PHE A 1 87 ? -1.564 4.918 5.066 1.00 96.81 87 PHE A CA 1
ATOM 689 C C . PHE A 1 87 ? -1.542 4.050 3.808 1.00 96.81 87 PHE A C 1
ATOM 691 O O . PHE A 1 87 ? -0.478 3.576 3.418 1.00 96.81 87 PHE A O 1
ATOM 698 N N . MET A 1 88 ? -2.688 3.910 3.133 1.00 96.50 88 MET A N 1
ATOM 699 C CA . MET A 1 88 ? -2.787 3.103 1.915 1.00 96.50 88 MET A CA 1
ATOM 700 C C . MET A 1 88 ? -1.928 3.682 0.789 1.00 96.50 88 MET A C 1
ATOM 702 O O . MET A 1 88 ? -1.132 2.957 0.203 1.00 96.50 88 MET A O 1
ATOM 706 N N . ALA A 1 89 ? -2.014 4.994 0.541 1.00 94.62 89 ALA A N 1
ATOM 707 C CA . ALA A 1 89 ? -1.210 5.635 -0.495 1.00 94.62 89 ALA A CA 1
ATOM 708 C C . ALA A 1 89 ? 0.292 5.486 -0.223 1.00 94.62 89 ALA A C 1
ATOM 710 O O . ALA A 1 89 ? 1.056 5.249 -1.153 1.00 94.62 89 ALA A O 1
ATOM 711 N N . ARG A 1 90 ? 0.736 5.608 1.036 1.00 96.44 90 ARG A N 1
ATOM 712 C CA . ARG A 1 90 ? 2.146 5.400 1.378 1.00 96.44 90 ARG A CA 1
ATOM 713 C C . ARG A 1 90 ? 2.558 3.946 1.154 1.00 96.44 90 ARG A C 1
ATOM 715 O O . ARG A 1 90 ? 3.563 3.726 0.494 1.00 96.44 90 ARG A O 1
ATOM 722 N N . ALA A 1 91 ? 1.773 2.981 1.627 1.00 97.81 91 ALA A N 1
ATOM 723 C CA . ALA A 1 91 ? 2.070 1.558 1.467 1.00 97.81 91 ALA A CA 1
ATOM 724 C C . ALA A 1 91 ? 2.124 1.113 -0.009 1.00 97.81 91 ALA A C 1
ATOM 726 O O . ALA A 1 91 ? 2.960 0.283 -0.358 1.00 97.81 91 ALA A O 1
ATOM 727 N N . GLU A 1 92 ? 1.289 1.686 -0.884 1.00 96.69 92 GLU A N 1
ATOM 728 C CA . GLU A 1 92 ? 1.378 1.478 -2.339 1.00 96.69 92 GLU A CA 1
ATOM 729 C C . GLU A 1 92 ? 2.687 2.042 -2.914 1.00 96.69 92 GLU A C 1
ATOM 731 O O . GLU A 1 92 ? 3.340 1.385 -3.720 1.00 96.69 92 GLU A O 1
ATOM 736 N N . GLN A 1 93 ? 3.099 3.248 -2.496 1.00 96.06 93 GLN A N 1
ATOM 737 C CA . GLN A 1 93 ? 4.345 3.859 -2.982 1.00 96.06 93 GLN A CA 1
ATOM 738 C C . GLN A 1 93 ? 5.606 3.152 -2.470 1.00 96.06 93 GLN A C 1
ATOM 740 O O . GLN A 1 93 ? 6.603 3.111 -3.184 1.00 96.06 93 GLN A O 1
ATOM 745 N N . GLU A 1 94 ? 5.562 2.587 -1.263 1.00 96.19 94 GLU A N 1
ATOM 746 C CA . GLU A 1 94 ? 6.636 1.745 -0.717 1.00 96.19 94 GLU A CA 1
ATOM 747 C C . GLU A 1 94 ? 6.626 0.320 -1.304 1.00 96.19 94 GLU A C 1
ATOM 749 O O . GLU A 1 94 ? 7.515 -0.473 -1.010 1.00 96.19 94 GLU A O 1
ATOM 754 N N . GLY A 1 95 ? 5.636 -0.027 -2.135 1.00 95.56 95 GLY A N 1
ATOM 755 C CA . GLY A 1 95 ? 5.542 -1.346 -2.762 1.00 95.56 95 GLY A CA 1
ATOM 756 C C . GLY A 1 95 ? 5.158 -2.475 -1.803 1.00 95.56 95 GLY A C 1
ATOM 757 O O . GLY A 1 95 ? 5.432 -3.634 -2.093 1.00 95.56 95 GLY A O 1
ATOM 758 N N . ILE A 1 96 ? 4.520 -2.168 -0.672 1.00 97.62 96 ILE A N 1
ATOM 759 C CA . ILE A 1 96 ? 4.031 -3.184 0.273 1.00 97.62 96 ILE A CA 1
ATOM 760 C C . ILE A 1 96 ? 2.752 -3.831 -0.265 1.00 97.62 96 ILE A C 1
ATOM 762 O O . ILE A 1 96 ? 2.584 -5.052 -0.239 1.00 97.62 96 ILE A O 1
ATOM 766 N N . ILE A 1 97 ? 1.842 -3.002 -0.779 1.00 98.00 97 ILE A N 1
ATOM 767 C CA . ILE A 1 97 ? 0.532 -3.428 -1.273 1.00 98.00 97 ILE A CA 1
ATOM 768 C C . ILE A 1 97 ? 0.296 -2.981 -2.713 1.00 98.00 97 ILE A C 1
ATOM 770 O O . ILE A 1 97 ? 0.828 -1.970 -3.168 1.00 98.00 97 ILE A O 1
ATOM 774 N N . CYS A 1 98 ? -0.565 -3.714 -3.408 1.00 97.00 98 CYS A N 1
ATOM 775 C CA . CYS A 1 98 ? -1.137 -3.347 -4.699 1.00 97.00 98 CYS A CA 1
ATOM 776 C C . CYS A 1 98 ? -2.638 -3.670 -4.723 1.00 97.00 98 CYS A C 1
ATOM 778 O O . CYS A 1 98 ? -3.219 -4.055 -3.703 1.00 97.00 98 CYS A O 1
ATOM 780 N N . SER A 1 99 ? -3.275 -3.546 -5.891 1.00 95.88 99 SER A N 1
ATOM 781 C CA . SER A 1 99 ? -4.658 -3.988 -6.069 1.00 95.88 99 SER A CA 1
ATOM 782 C C . SER A 1 99 ? -4.794 -5.500 -5.837 1.00 95.88 99 SER A C 1
ATOM 784 O O . SER A 1 99 ? -4.000 -6.314 -6.324 1.00 95.88 99 SER A O 1
ATOM 786 N N . GLY A 1 100 ? -5.806 -5.864 -5.053 1.00 95.31 100 GLY A N 1
ATOM 787 C CA . GLY A 1 100 ? -6.199 -7.244 -4.795 1.00 95.31 100 GLY A CA 1
ATOM 788 C C . GLY A 1 100 ? -7.301 -7.731 -5.736 1.00 95.31 100 GLY A C 1
ATOM 789 O O . GLY A 1 100 ? -7.703 -7.048 -6.681 1.00 95.31 100 GLY A O 1
ATOM 790 N N . VAL A 1 101 ? -7.795 -8.939 -5.467 1.00 94.56 101 VAL A N 1
ATOM 791 C CA . VAL A 1 101 ? -8.915 -9.541 -6.201 1.00 94.56 101 VAL A CA 1
ATOM 792 C C . VAL A 1 101 ? -10.215 -8.820 -5.848 1.00 94.56 101 VAL A C 1
ATOM 794 O O . VAL A 1 101 ? -10.496 -8.589 -4.670 1.00 94.56 101 VAL A O 1
ATOM 797 N N . ASP A 1 102 ? -11.016 -8.481 -6.860 1.00 93.00 102 ASP A N 1
ATOM 798 C CA . ASP A 1 102 ? -12.331 -7.870 -6.659 1.00 93.00 102 ASP A CA 1
ATOM 799 C C . ASP A 1 102 ? -13.194 -8.709 -5.704 1.00 93.00 102 ASP A C 1
ATOM 801 O O . ASP A 1 102 ? -13.288 -9.932 -5.825 1.00 93.00 102 ASP A O 1
ATOM 805 N N . LYS A 1 103 ? -13.831 -8.035 -4.744 1.00 92.94 103 LYS A N 1
ATOM 806 C CA . LYS A 1 103 ? -14.716 -8.671 -3.763 1.00 92.94 103 LYS A CA 1
ATOM 807 C C . LYS A 1 103 ? -16.144 -8.172 -3.945 1.00 92.94 103 LYS A C 1
ATOM 809 O O . LYS A 1 103 ? -16.655 -7.409 -3.124 1.00 92.94 103 LYS A O 1
ATOM 814 N N . GLY A 1 104 ? -16.778 -8.599 -5.034 1.00 90.44 104 GLY A N 1
ATOM 815 C CA . GLY A 1 104 ? -18.172 -8.268 -5.338 1.00 90.44 104 GLY A CA 1
ATOM 816 C C . GLY A 1 104 ? -18.350 -6.808 -5.757 1.00 90.44 104 GLY A C 1
ATOM 817 O O . GLY A 1 104 ? -19.198 -6.108 -5.205 1.00 90.44 104 GLY A O 1
ATOM 818 N N . GLY A 1 105 ? -17.519 -6.339 -6.688 1.00 90.50 105 GLY A N 1
ATOM 819 C CA . GLY A 1 105 ? -17.494 -4.962 -7.187 1.00 90.50 105 GLY A CA 1
ATOM 820 C C . GLY A 1 105 ? -16.783 -3.973 -6.261 1.00 90.50 105 GLY A C 1
ATOM 821 O O . GLY A 1 105 ? -16.888 -2.760 -6.453 1.00 90.50 105 GLY A O 1
ATOM 822 N N . LYS A 1 106 ? -16.098 -4.466 -5.224 1.00 92.06 106 LYS A N 1
ATOM 823 C CA . LYS A 1 106 ? -15.335 -3.647 -4.279 1.00 92.06 106 LYS A CA 1
ATOM 824 C C . LYS A 1 106 ? -13.848 -3.831 -4.523 1.00 92.06 106 LYS A C 1
ATOM 826 O O . LYS A 1 106 ? -13.336 -4.948 -4.447 1.00 92.06 106 LYS A O 1
ATOM 831 N N . TYR A 1 107 ? -13.157 -2.706 -4.687 1.00 93.38 107 TYR A N 1
ATOM 832 C CA . TYR A 1 107 ? -11.702 -2.674 -4.710 1.00 93.38 107 TYR A CA 1
ATOM 833 C C . TYR A 1 107 ? -11.116 -3.192 -3.397 1.00 93.38 107 TYR A C 1
ATOM 835 O O . TYR A 1 107 ? -11.564 -2.847 -2.296 1.00 93.38 107 TYR A O 1
ATOM 843 N N . THR A 1 108 ? -10.074 -3.997 -3.538 1.00 97.25 108 THR A N 1
ATOM 844 C CA . THR A 1 108 ? -9.333 -4.603 -2.441 1.00 97.25 108 THR A CA 1
ATOM 845 C C . THR A 1 108 ? -7.843 -4.356 -2.623 1.00 97.25 108 THR A C 1
ATOM 847 O O . THR A 1 108 ? -7.385 -3.904 -3.675 1.00 97.25 108 THR A O 1
ATOM 850 N N . TYR A 1 109 ?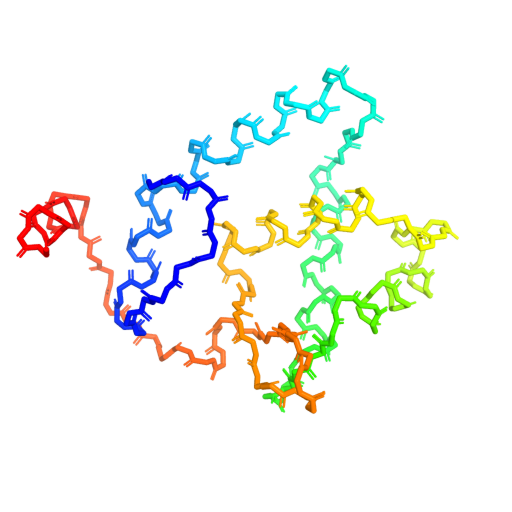 -7.094 -4.672 -1.577 1.00 98.12 109 TYR A N 1
ATOM 851 C CA . TYR A 1 109 ? -5.649 -4.582 -1.520 1.00 98.12 109 TYR A CA 1
ATOM 852 C C . TYR A 1 109 ? -5.074 -5.949 -1.175 1.00 98.12 109 TYR A C 1
ATOM 854 O O . TYR A 1 109 ? -5.667 -6.686 -0.382 1.00 98.12 109 TYR A O 1
ATOM 862 N N . ALA A 1 110 ? -3.929 -6.264 -1.767 1.00 98.19 110 ALA A N 1
ATOM 863 C CA . ALA A 1 110 ? -3.163 -7.486 -1.544 1.00 98.19 110 ALA A CA 1
ATOM 864 C C . ALA A 1 110 ? -1.672 -7.144 -1.433 1.00 98.19 110 ALA A C 1
ATOM 866 O O . ALA A 1 110 ? -1.264 -6.046 -1.822 1.00 98.19 110 ALA A O 1
ATOM 867 N N . LEU A 1 111 ? -0.859 -8.067 -0.913 1.00 98.25 111 LEU A N 1
ATOM 868 C CA . LEU A 1 111 ? 0.592 -7.878 -0.882 1.00 98.25 111 LEU A CA 1
ATOM 869 C C . LEU A 1 111 ? 1.154 -7.881 -2.297 1.00 98.25 111 LEU A C 1
ATOM 871 O O . LEU A 1 111 ? 0.873 -8.792 -3.078 1.00 98.25 111 LEU A O 1
ATOM 875 N N . LEU A 1 112 ? 1.979 -6.880 -2.603 1.00 96.62 112 LEU A N 1
ATOM 876 C CA . LEU A 1 112 ? 2.648 -6.808 -3.899 1.00 96.62 112 LEU A CA 1
ATOM 877 C C . LEU A 1 112 ? 3.517 -8.050 -4.120 1.00 96.62 112 LEU A C 1
ATOM 879 O O . LEU A 1 112 ? 3.493 -8.630 -5.201 1.00 96.62 112 LEU A O 1
ATOM 883 N N . GLU A 1 113 ? 4.225 -8.482 -3.076 1.00 95.12 113 GLU A N 1
ATOM 884 C CA . GLU A 1 113 ? 5.154 -9.613 -3.125 1.00 95.12 113 GLU A CA 1
ATOM 885 C C . GLU A 1 113 ? 4.480 -10.946 -3.474 1.00 95.12 113 GLU A C 1
ATOM 887 O O . GLU A 1 113 ? 5.076 -11.788 -4.134 1.00 95.12 113 GLU A O 1
ATOM 892 N N . GLU A 1 114 ? 3.216 -11.133 -3.088 1.00 95.38 114 GLU A N 1
ATOM 893 C CA . GLU A 1 114 ? 2.461 -12.350 -3.413 1.00 95.38 114 GLU A CA 1
ATOM 894 C C . GLU A 1 114 ? 1.779 -12.267 -4.790 1.00 95.38 114 GLU A C 1
ATOM 896 O O . GLU A 1 114 ? 1.448 -13.283 -5.399 1.00 95.38 114 GLU A O 1
ATOM 901 N N . ARG A 1 115 ? 1.561 -11.049 -5.300 1.00 93.38 115 ARG A N 1
ATOM 902 C CA . ARG A 1 115 ? 0.885 -10.791 -6.582 1.00 93.38 115 ARG A CA 1
ATOM 903 C C . ARG A 1 115 ? 1.846 -10.698 -7.757 1.00 93.38 115 ARG A C 1
ATOM 905 O O . ARG A 1 115 ? 1.441 -10.959 -8.889 1.00 93.38 115 ARG A O 1
ATOM 912 N N . VAL A 1 116 ? 3.079 -10.284 -7.497 1.00 92.31 116 VAL A N 1
ATOM 913 C CA . VAL A 1 116 ? 4.081 -9.977 -8.511 1.00 92.31 116 VAL A CA 1
ATOM 914 C C . VAL A 1 116 ? 5.342 -10.768 -8.202 1.00 92.31 116 VAL A C 1
ATOM 916 O O . VAL A 1 116 ? 5.965 -10.508 -7.167 1.00 92.31 116 VAL A O 1
ATOM 919 N N . PRO A 1 117 ? 5.753 -11.695 -9.088 1.00 85.94 117 PRO A N 1
ATOM 920 C CA . PRO A 1 117 ? 6.948 -12.490 -8.858 1.00 85.94 117 PRO A CA 1
ATOM 921 C C . PRO A 1 117 ? 8.178 -11.587 -8.669 1.00 85.94 117 PRO A C 1
ATOM 923 O O . PRO A 1 117 ? 8.206 -10.459 -9.177 1.00 85.94 117 PRO A O 1
ATOM 926 N N . PRO A 1 118 ? 9.211 -12.058 -7.954 1.00 83.44 118 PRO A N 1
ATOM 927 C CA . PRO A 1 118 ? 10.487 -11.364 -7.905 1.00 83.44 118 PRO A CA 1
ATOM 928 C C . PRO A 1 118 ? 11.021 -11.144 -9.323 1.00 83.44 118 PRO A C 1
ATOM 930 O O . PRO A 1 118 ? 11.126 -12.086 -10.108 1.00 83.44 118 PRO A O 1
ATOM 933 N N . MET A 1 119 ? 11.356 -9.896 -9.641 1.00 81.88 119 MET A N 1
ATOM 934 C CA . MET A 1 119 ? 11.899 -9.509 -10.942 1.00 81.88 119 MET A CA 1
ATOM 935 C C . MET A 1 119 ? 13.339 -9.020 -10.781 1.00 81.88 119 MET A C 1
ATOM 937 O O . MET A 1 119 ? 13.657 -8.428 -9.744 1.00 81.88 119 MET A O 1
ATOM 941 N N . PRO A 1 120 ? 14.207 -9.223 -11.790 1.00 80.06 120 PRO A N 1
ATOM 942 C CA . PRO A 1 120 ? 15.538 -8.632 -11.800 1.00 80.06 120 PRO A CA 1
ATOM 943 C C . PRO A 1 120 ? 15.466 -7.119 -11.607 1.00 80.06 120 PRO A C 1
ATOM 945 O O . PRO A 1 120 ? 14.574 -6.452 -12.140 1.00 80.06 120 PRO A O 1
ATOM 948 N N . GLU A 1 121 ? 16.412 -6.565 -10.853 1.00 79.75 121 GLU A N 1
ATOM 949 C CA . GLU A 1 121 ? 16.501 -5.117 -10.740 1.00 79.75 121 GLU A CA 1
ATOM 950 C C . GLU A 1 121 ? 16.892 -4.504 -12.083 1.00 79.75 121 GLU A C 1
ATOM 952 O O . GLU A 1 121 ? 17.836 -4.942 -12.736 1.00 79.75 121 GLU A O 1
ATOM 957 N N . VAL A 1 122 ? 16.158 -3.465 -12.467 1.00 85.19 122 VAL A N 1
ATOM 958 C CA . VAL A 1 122 ? 16.429 -2.661 -13.657 1.00 85.19 122 VAL A CA 1
ATOM 959 C C . VAL A 1 122 ? 17.100 -1.367 -13.205 1.00 85.19 122 VAL A C 1
ATOM 961 O O . VAL A 1 122 ? 16.714 -0.779 -12.186 1.00 85.19 122 VAL A O 1
ATOM 964 N N . THR A 1 123 ? 18.116 -0.923 -13.941 1.00 86.88 123 THR A N 1
ATOM 965 C CA . THR A 1 123 ? 18.789 0.349 -13.659 1.00 86.88 123 THR A CA 1
ATOM 966 C C . THR A 1 123 ? 17.856 1.531 -13.930 1.00 86.88 123 THR A C 1
ATOM 968 O O . THR A 1 123 ? 16.856 1.425 -14.640 1.00 86.88 123 THR A O 1
ATOM 971 N N . LYS A 1 124 ? 18.178 2.704 -13.375 1.00 83.81 124 LYS A N 1
ATOM 972 C CA . LYS A 1 124 ? 17.373 3.912 -13.602 1.00 83.81 124 LYS A CA 1
ATOM 973 C C . LYS A 1 124 ? 17.300 4.291 -15.086 1.00 83.81 124 LYS A C 1
ATOM 975 O O . LYS A 1 124 ? 16.231 4.681 -15.546 1.00 83.81 124 LYS A O 1
ATOM 980 N N . ASP A 1 125 ? 18.408 4.171 -15.813 1.00 85.69 125 ASP A N 1
ATOM 981 C CA . ASP A 1 125 ? 18.479 4.551 -17.227 1.00 85.69 125 ASP A CA 1
ATOM 982 C C . ASP A 1 125 ? 17.667 3.592 -18.104 1.00 85.69 125 ASP A C 1
ATOM 984 O O . ASP A 1 125 ? 16.893 4.040 -18.947 1.00 85.69 125 ASP A O 1
ATOM 988 N N . GLU A 1 126 ? 17.746 2.284 -17.844 1.00 85.12 126 GLU A N 1
ATOM 989 C CA . GLU A 1 126 ? 16.897 1.286 -18.507 1.00 85.12 126 GL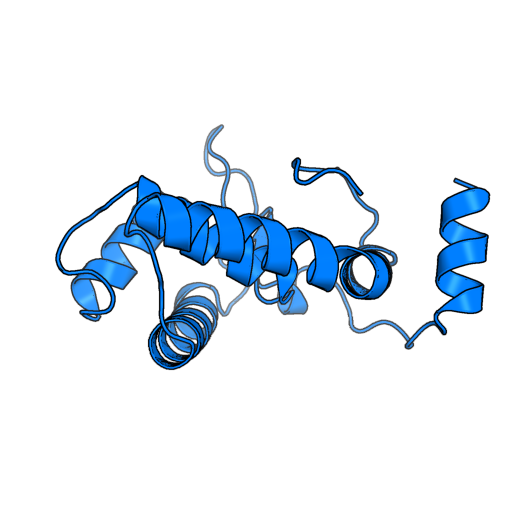U A CA 1
ATOM 990 C C . GLU A 1 126 ? 15.412 1.511 -18.202 1.00 85.12 126 GLU A C 1
ATOM 992 O O . GLU A 1 126 ? 14.577 1.433 -19.099 1.00 85.12 126 GLU A O 1
ATOM 997 N N . ALA A 1 127 ? 15.074 1.828 -16.951 1.00 86.00 127 ALA A N 1
ATOM 998 C CA . ALA A 1 127 ? 13.703 2.109 -16.543 1.00 86.00 127 ALA A CA 1
ATOM 999 C C . ALA A 1 127 ? 13.139 3.359 -17.248 1.00 86.00 127 ALA A C 1
ATOM 1001 O O . ALA A 1 127 ? 11.984 3.375 -17.670 1.00 86.00 127 ALA A O 1
ATOM 1002 N N . LEU A 1 128 ? 13.956 4.405 -17.417 1.00 83.19 128 LEU A N 1
ATOM 1003 C CA . LEU A 1 128 ? 13.578 5.600 -18.177 1.00 83.19 128 LEU A CA 1
ATOM 1004 C C . LEU A 1 128 ? 13.427 5.309 -19.673 1.00 83.19 128 LEU A C 1
ATOM 1006 O O . LEU A 1 128 ? 12.492 5.822 -20.286 1.00 83.19 128 LEU A O 1
ATOM 1010 N N . ALA A 1 129 ? 14.309 4.486 -20.247 1.00 85.62 129 ALA A N 1
ATOM 1011 C CA . ALA A 1 129 ? 14.216 4.074 -21.643 1.00 85.62 129 ALA A CA 1
ATOM 1012 C C . ALA A 1 129 ? 12.923 3.289 -21.909 1.00 85.62 129 ALA A C 1
ATOM 1014 O O . ALA A 1 129 ? 12.208 3.627 -22.847 1.00 85.62 129 ALA A O 1
ATOM 1015 N N . ARG A 1 130 ? 12.584 2.323 -21.039 1.00 85.25 130 ARG A N 1
ATOM 1016 C CA . ARG A 1 130 ? 11.329 1.553 -21.113 1.00 85.25 130 ARG A CA 1
ATOM 1017 C C . ARG A 1 130 ? 10.100 2.454 -21.039 1.00 85.25 130 ARG A C 1
ATOM 1019 O O . ARG A 1 130 ? 9.224 2.360 -21.887 1.00 85.25 130 ARG A O 1
ATOM 1026 N N . LEU A 1 131 ? 10.074 3.380 -20.078 1.00 82.00 131 LEU A N 1
ATOM 1027 C CA . LEU A 1 131 ? 8.949 4.303 -19.904 1.00 82.00 131 LEU A CA 1
ATOM 1028 C C . LEU A 1 131 ? 8.739 5.238 -21.106 1.00 82.00 131 LEU A C 1
ATOM 1030 O O . LEU A 1 131 ? 7.621 5.678 -21.344 1.00 82.00 131 LEU A O 1
ATOM 1034 N N . ALA A 1 132 ? 9.807 5.600 -21.820 1.00 82.31 132 ALA A N 1
ATOM 1035 C CA . ALA A 1 132 ? 9.726 6.464 -22.998 1.00 82.31 132 ALA A CA 1
ATOM 1036 C C . ALA A 1 132 ? 9.301 5.717 -24.274 1.00 82.31 132 ALA A C 1
ATOM 1038 O O . ALA A 1 132 ? 8.960 6.366 -25.263 1.00 82.31 132 ALA A O 1
ATOM 1039 N N . SER A 1 133 ? 9.371 4.384 -24.262 1.00 76.06 133 SER A N 1
ATOM 1040 C CA . SER A 1 133 ? 8.997 3.514 -25.381 1.00 76.06 133 SER A CA 1
ATOM 1041 C C . SER A 1 133 ? 7.593 2.906 -25.276 1.00 76.06 133 SER A C 1
ATOM 1043 O O . SER A 1 133 ? 7.169 2.271 -26.239 1.00 76.06 133 SER A O 1
ATOM 1045 N N . ASP A 1 134 ? 6.913 3.095 -24.141 1.00 60.44 134 ASP A N 1
ATOM 1046 C CA . ASP A 1 134 ? 5.522 2.683 -23.877 1.00 60.44 134 ASP A CA 1
ATOM 1047 C C . ASP A 1 134 ? 4.474 3.690 -24.389 1.00 60.44 134 ASP A C 1
ATOM 1049 O O . ASP A 1 134 ? 4.734 4.919 -24.345 1.00 60.44 134 ASP A O 1
#

pLDDT: mean 92.18, std 6.02, range [60.44, 98.75]

Organism: NCBI:txid85831

Secondary structure (DSSP, 8-state):
--SS-----TTTHHHHHHHHHHHHHHHHHHHHHHTT----HHHHHHHHHHHHHHHTTT--EEHHHHHHHHHHTTSSSS--HHHHHHHHHHHHHTTSEEE---SSS--EEEEHHHHS---PPPPHHHHHHHHHH-

InterPro domains:
  IPR009351 DNA glycosylase AlkZ-like [PF06224] (1-132)